Protein AF-A0A7S2QN94-F1 (afdb_monomer_lite)

Organism: NCBI:txid1333877

Foldseek 3Di:
DDPPPPPPCPLLNLLVVLLVLLLCQLQPVVSHQPPFDQDPQSKGKLVSCCVRPVVVVVHDSVSNVVSCVVPCADPVRHGQWDWADPPDNPIIMIGGDDDDD

Secondary structure (DSSP, 8-state):
----------HHHHHHHHHHHHHHHHH-GGGSPTT----TTSEEEHHHHIIIIIGGGT--HHHHHHHHHHTSB-TTS-B-EEEEE-STTS-EEEEE-S---

Radius of gyration: 14.9 Å; chains: 1; bounding box: 41×32×47 Å

Sequence (101 aa):
AAAMSIRSRSPNAKSDWISRTVASFARYSAKRPAGLVVDSTGAFQVSSLVALWGEKHGVTQEEVVSAVQKNLFAKSGSQRFELEDAGGGRDWFVRVVGKKA

Structure (mmCIF, N/CA/C/O backbone):
data_AF-A0A7S2QN94-F1
#
_entry.id   AF-A0A7S2QN94-F1
#
loop_
_atom_site.group_PDB
_atom_site.id
_atom_site.type_symbol
_atom_site.label_atom_id
_atom_site.label_alt_id
_atom_site.label_comp_id
_atom_site.label_asym_id
_atom_site.label_entity_id
_atom_site.label_seq_id
_atom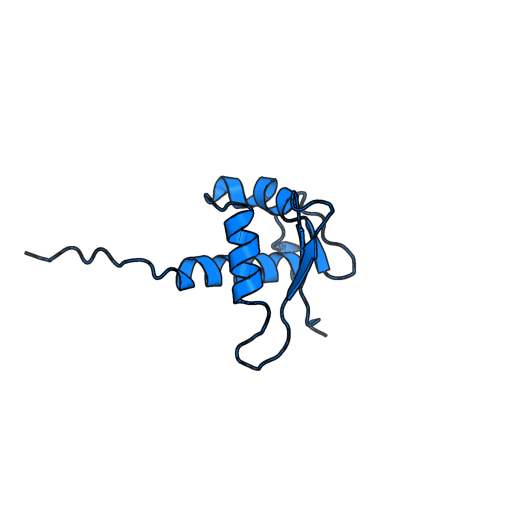_site.pdbx_PDB_ins_code
_atom_site.Cartn_x
_atom_site.Cartn_y
_atom_site.Cartn_z
_atom_site.occupancy
_atom_site.B_iso_or_equiv
_atom_site.auth_seq_id
_atom_site.auth_comp_id
_atom_site.auth_asym_id
_atom_site.auth_atom_id
_atom_site.pdbx_PDB_model_num
ATOM 1 N N . ALA A 1 1 ? 29.455 -3.254 31.484 1.00 36.25 1 ALA A N 1
ATOM 2 C CA . ALA A 1 1 ? 28.123 -2.633 31.345 1.00 36.25 1 ALA A CA 1
ATOM 3 C C . ALA A 1 1 ? 27.813 -2.499 29.859 1.00 36.25 1 ALA A C 1
ATOM 5 O O . ALA A 1 1 ? 28.526 -1.787 29.165 1.00 36.25 1 ALA A O 1
ATOM 6 N N . ALA A 1 2 ? 26.850 -3.266 29.345 1.00 38.00 2 ALA A N 1
ATOM 7 C CA . ALA A 1 2 ? 26.476 -3.217 27.935 1.00 38.00 2 ALA A CA 1
ATOM 8 C C . ALA A 1 2 ? 25.623 -1.966 27.686 1.00 38.00 2 ALA A C 1
ATOM 10 O O . ALA A 1 2 ? 24.541 -1.832 28.253 1.00 38.00 2 ALA A O 1
ATOM 11 N N . ALA A 1 3 ? 26.123 -1.042 26.867 1.00 39.59 3 ALA A N 1
ATOM 12 C CA . ALA A 1 3 ? 25.346 0.103 26.422 1.00 39.59 3 ALA A CA 1
ATOM 13 C C . ALA A 1 3 ? 24.214 -0.394 25.510 1.00 39.59 3 ALA A C 1
ATOM 15 O O . ALA A 1 3 ? 24.457 -0.946 24.435 1.00 39.59 3 ALA A O 1
ATOM 16 N N . MET A 1 4 ? 22.974 -0.213 25.965 1.00 41.28 4 MET A N 1
ATOM 17 C CA . MET A 1 4 ? 21.757 -0.368 25.173 1.00 41.28 4 MET A CA 1
ATOM 18 C C . MET A 1 4 ? 21.873 0.494 23.913 1.00 41.28 4 MET A C 1
ATOM 20 O O . MET A 1 4 ? 21.714 1.712 23.951 1.00 41.28 4 MET A O 1
ATOM 24 N N . SER A 1 5 ? 22.159 -0.147 22.780 1.00 41.28 5 SER A N 1
ATOM 25 C CA . SER A 1 5 ? 22.026 0.477 21.470 1.00 41.28 5 SER A CA 1
ATOM 26 C C . SER A 1 5 ? 20.537 0.690 21.226 1.00 41.28 5 SER A C 1
ATOM 28 O O . SER A 1 5 ? 19.819 -0.220 20.805 1.00 41.28 5 SER A O 1
ATOM 30 N N . ILE A 1 6 ? 20.058 1.898 21.525 1.00 46.53 6 ILE A N 1
ATOM 31 C CA . ILE A 1 6 ? 18.788 2.399 21.008 1.00 46.53 6 ILE A CA 1
ATOM 32 C C . ILE A 1 6 ? 18.998 2.495 19.500 1.00 46.53 6 ILE A C 1
ATOM 34 O O . ILE A 1 6 ? 19.483 3.495 18.973 1.00 46.53 6 ILE A O 1
ATOM 38 N N . ARG A 1 7 ? 18.739 1.388 18.803 1.00 45.59 7 ARG A N 1
ATOM 39 C CA . ARG A 1 7 ? 18.844 1.309 17.353 1.00 45.59 7 ARG A CA 1
ATOM 40 C C . ARG A 1 7 ? 17.753 2.226 16.813 1.00 45.59 7 ARG A C 1
ATOM 42 O O . ARG A 1 7 ? 16.595 1.823 16.725 1.00 45.59 7 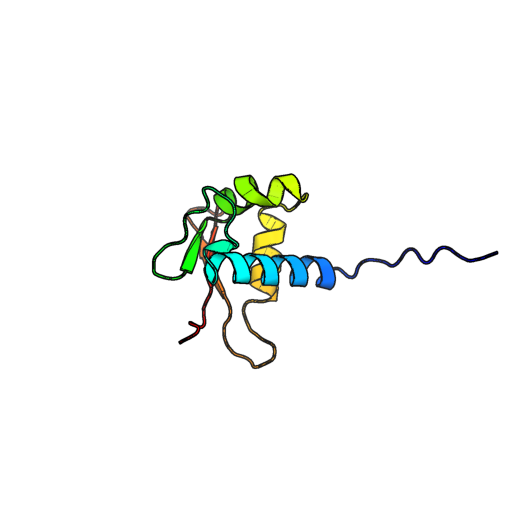ARG A O 1
ATOM 49 N N . SER A 1 8 ? 18.123 3.475 16.531 1.00 49.41 8 SER A N 1
ATOM 50 C CA . SER A 1 8 ? 17.295 4.442 15.817 1.00 49.41 8 SER A CA 1
ATOM 51 C C . SER A 1 8 ? 16.809 3.746 14.552 1.00 49.41 8 SER A C 1
ATOM 53 O O . SER A 1 8 ? 17.596 3.438 13.653 1.00 49.41 8 SER A O 1
ATOM 55 N N . ARG A 1 9 ? 15.535 3.338 14.544 1.00 48.03 9 ARG A N 1
ATOM 56 C CA . ARG A 1 9 ? 14.934 2.648 13.406 1.00 48.03 9 ARG A CA 1
ATOM 57 C C . ARG A 1 9 ? 14.895 3.681 12.298 1.00 48.03 9 ARG A C 1
ATOM 59 O O . ARG A 1 9 ? 14.084 4.598 12.346 1.00 48.03 9 ARG A O 1
ATOM 66 N N . SER A 1 10 ? 15.822 3.566 11.354 1.00 50.62 10 SER A N 1
ATOM 67 C CA . SER A 1 10 ? 15.965 4.504 10.249 1.00 50.62 10 SER A CA 1
ATOM 68 C C . SER A 1 10 ? 14.584 4.759 9.628 1.00 50.62 10 SER A C 1
ATOM 70 O O . SER A 1 10 ? 13.866 3.783 9.388 1.00 50.62 10 SER A O 1
ATOM 72 N N . PRO A 1 11 ? 14.200 6.012 9.327 1.00 55.94 11 PRO A N 1
ATOM 73 C CA . PRO A 1 11 ? 12.911 6.340 8.703 1.00 55.94 11 PRO A CA 1
ATOM 74 C C . PRO A 1 11 ? 12.594 5.493 7.454 1.00 55.94 11 PRO A C 1
ATOM 76 O O . PRO A 1 11 ? 11.436 5.239 7.127 1.00 55.94 11 PRO A O 1
ATOM 79 N N . ASN A 1 12 ? 13.636 4.980 6.792 1.00 68.62 12 ASN A N 1
ATOM 80 C CA . ASN A 1 12 ? 13.534 4.080 5.648 1.00 68.62 12 ASN A CA 1
ATOM 81 C C . ASN A 1 12 ? 13.004 2.678 5.987 1.00 68.62 12 ASN A C 1
ATOM 83 O O . ASN A 1 12 ? 12.338 2.085 5.148 1.00 68.62 12 ASN A O 1
ATOM 87 N N . ALA A 1 13 ? 13.247 2.139 7.186 1.00 84.38 13 ALA A N 1
ATOM 88 C CA . ALA A 1 13 ? 12.854 0.769 7.527 1.00 84.38 13 ALA A CA 1
ATOM 89 C C . ALA A 1 13 ? 11.330 0.610 7.661 1.00 84.38 13 ALA A C 1
ATOM 91 O O . ALA A 1 13 ? 10.770 -0.363 7.158 1.00 84.38 13 ALA A O 1
ATOM 92 N N . LYS A 1 14 ? 10.650 1.581 8.295 1.00 91.38 14 LYS A N 1
ATOM 93 C CA . LYS A 1 14 ? 9.179 1.587 8.394 1.00 91.38 14 LYS A CA 1
ATOM 94 C C . LYS A 1 14 ? 8.549 1.788 7.013 1.00 91.38 14 LYS A C 1
ATOM 96 O O . LYS A 1 14 ? 7.671 1.023 6.635 1.00 91.38 14 LYS A O 1
ATOM 101 N N . SER A 1 15 ? 9.063 2.746 6.237 1.00 93.19 15 SER A N 1
ATOM 102 C CA . SER A 1 15 ? 8.619 3.013 4.860 1.00 93.19 15 SER A CA 1
ATOM 103 C C . SER A 1 15 ? 8.751 1.786 3.944 1.00 93.19 15 SER A C 1
ATOM 105 O O . SER A 1 15 ? 7.802 1.407 3.258 1.00 93.19 15 SER A O 1
ATOM 107 N N . ASP A 1 16 ? 9.900 1.107 3.970 1.00 92.44 16 ASP A N 1
ATOM 108 C CA . ASP A 1 16 ? 10.141 -0.102 3.176 1.00 92.44 16 ASP A CA 1
ATOM 109 C C . ASP A 1 16 ? 9.233 -1.270 3.601 1.00 92.44 16 ASP A C 1
ATOM 111 O O . ASP A 1 16 ? 8.708 -2.004 2.761 1.00 92.44 16 ASP A O 1
ATOM 115 N N . TRP A 1 17 ? 8.995 -1.426 4.905 1.00 95.44 17 TRP A N 1
ATOM 116 C CA . TRP A 1 17 ? 8.060 -2.426 5.416 1.00 95.44 17 TRP A CA 1
ATOM 117 C C . TRP A 1 17 ? 6.615 -2.155 4.979 1.00 95.44 17 TRP A C 1
ATOM 119 O O . TRP A 1 17 ? 5.949 -3.081 4.502 1.00 95.44 17 TRP A O 1
ATOM 129 N N . ILE A 1 18 ? 6.150 -0.905 5.073 1.00 96.56 18 ILE A N 1
ATOM 130 C CA . ILE A 1 18 ? 4.814 -0.509 4.612 1.00 96.56 18 ILE A CA 1
ATOM 131 C C . ILE A 1 18 ? 4.686 -0.782 3.110 1.00 9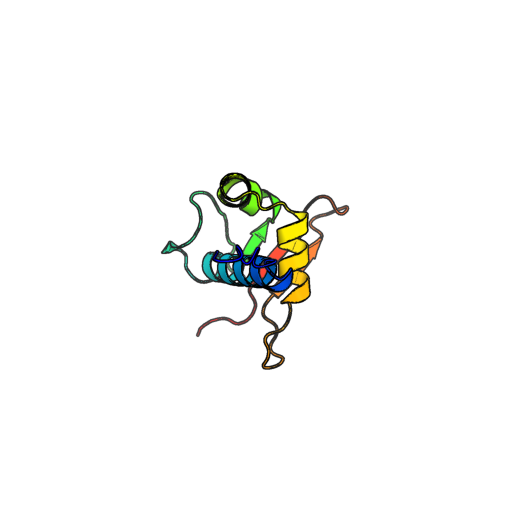6.56 18 ILE A C 1
ATOM 133 O O . ILE A 1 18 ? 3.782 -1.508 2.702 1.00 96.56 18 ILE A O 1
ATOM 137 N N . SER A 1 19 ? 5.619 -0.299 2.283 1.00 94.81 19 SER A N 1
ATOM 138 C CA . SER A 1 19 ? 5.520 -0.444 0.823 1.00 94.81 19 SER A CA 1
ATOM 139 C C . SER A 1 19 ? 5.536 -1.910 0.367 1.00 94.81 19 SER A C 1
ATOM 141 O O . SER A 1 19 ? 4.762 -2.305 -0.510 1.00 94.81 19 SER A O 1
ATOM 143 N N . ARG A 1 20 ? 6.352 -2.776 0.984 1.00 94.56 20 ARG A N 1
ATOM 144 C CA . ARG A 1 20 ? 6.339 -4.225 0.701 1.00 94.56 20 ARG A CA 1
ATOM 145 C C . ARG A 1 20 ? 5.032 -4.898 1.108 1.00 94.56 20 ARG A C 1
ATOM 147 O O . ARG A 1 20 ? 4.584 -5.820 0.418 1.00 94.56 20 ARG A O 1
ATOM 154 N N . THR A 1 21 ? 4.440 -4.459 2.212 1.00 95.81 21 THR A N 1
ATOM 155 C CA . THR A 1 21 ? 3.180 -5.005 2.725 1.00 95.81 21 THR A CA 1
ATOM 156 C C . THR A 1 21 ? 2.017 -4.615 1.813 1.00 95.81 21 THR A C 1
ATOM 158 O O . THR A 1 21 ? 1.334 -5.499 1.297 1.00 95.81 21 THR A O 1
ATOM 161 N N . VAL A 1 22 ? 1.904 -3.326 1.476 1.00 94.94 22 VAL A N 1
ATOM 162 C CA . VAL A 1 22 ? 0.978 -2.767 0.470 1.00 94.94 22 VAL A CA 1
ATOM 163 C C . VAL A 1 22 ? 1.071 -3.543 -0.850 1.00 94.94 22 VAL A C 1
ATOM 165 O O . VAL A 1 22 ? 0.069 -4.051 -1.353 1.00 94.94 22 VAL A O 1
ATOM 168 N N . ALA A 1 23 ? 2.286 -3.728 -1.381 1.00 93.50 23 ALA A N 1
ATOM 169 C CA . ALA A 1 23 ? 2.494 -4.488 -2.615 1.00 93.50 23 ALA A CA 1
ATOM 170 C C . ALA A 1 23 ? 2.036 -5.952 -2.507 1.00 93.50 23 ALA A C 1
ATOM 172 O O . ALA A 1 23 ? 1.537 -6.525 -3.477 1.00 93.50 23 ALA A O 1
ATOM 173 N N . SER A 1 24 ? 2.217 -6.574 -1.341 1.00 93.12 24 SER A N 1
ATOM 174 C CA . SER A 1 24 ? 1.816 -7.963 -1.112 1.00 93.12 24 SER A CA 1
ATOM 175 C C . SER A 1 24 ? 0.299 -8.122 -1.078 1.00 93.12 24 SER A C 1
ATOM 177 O O . SER A 1 24 ? -0.201 -9.103 -1.625 1.00 93.12 24 SER A O 1
ATOM 179 N N . PHE A 1 25 ? -0.426 -7.167 -0.492 1.00 94.06 25 PHE A N 1
ATOM 180 C CA . PHE A 1 25 ? -1.890 -7.186 -0.442 1.00 94.06 25 PHE A CA 1
ATOM 181 C C . PHE A 1 25 ? -2.517 -7.046 -1.829 1.00 94.06 25 PHE A C 1
ATOM 183 O O . PHE A 1 25 ? -3.428 -7.800 -2.173 1.00 94.06 25 PHE A O 1
ATOM 190 N N . ALA A 1 26 ? -1.987 -6.164 -2.677 1.00 91.56 26 ALA A N 1
ATOM 191 C CA . ALA A 1 26 ? -2.488 -6.056 -4.045 1.00 91.56 26 ALA A CA 1
ATOM 192 C C . ALA A 1 26 ? -2.245 -7.348 -4.845 1.00 91.56 26 ALA A C 1
ATOM 194 O O . ALA A 1 26 ? -3.165 -7.879 -5.470 1.00 91.56 26 ALA A O 1
ATOM 195 N N . ARG A 1 27 ? -1.015 -7.884 -4.780 1.00 89.62 27 ARG A N 1
ATOM 196 C CA . ARG A 1 27 ? -0.552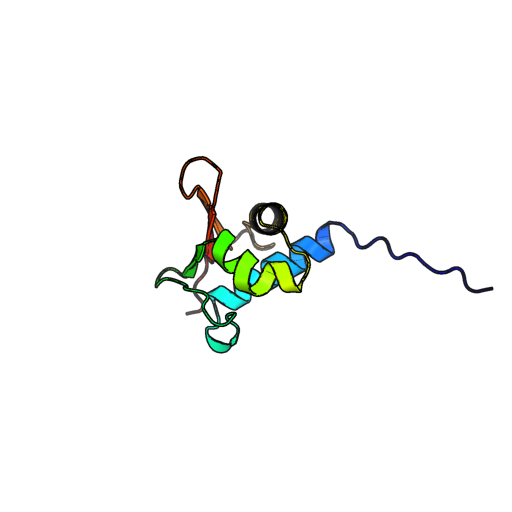 -9.003 -5.623 1.00 89.62 27 ARG A CA 1
ATOM 197 C C . ARG A 1 27 ? -1.062 -10.376 -5.198 1.00 89.62 27 ARG A C 1
ATOM 199 O O . ARG A 1 27 ? -1.188 -11.250 -6.048 1.00 89.62 27 ARG A O 1
ATOM 206 N N . TYR A 1 28 ? -1.309 -10.592 -3.909 1.00 90.12 28 TYR A N 1
ATOM 207 C CA . TYR A 1 28 ? -1.637 -11.914 -3.375 1.00 90.12 28 TYR A CA 1
ATOM 208 C C . TYR A 1 28 ? -2.929 -11.857 -2.565 1.00 90.12 28 TYR A C 1
ATOM 210 O O . TYR A 1 28 ? -2.933 -11.393 -1.425 1.00 90.12 28 TYR A O 1
ATOM 218 N N . SER A 1 29 ? -4.017 -12.381 -3.133 1.00 88.50 29 SER A N 1
ATOM 219 C CA . SER A 1 29 ? -5.340 -12.404 -2.492 1.00 88.50 29 SER A CA 1
ATOM 220 C C . SER A 1 29 ? -5.321 -13.051 -1.107 1.00 88.50 29 SER A C 1
ATOM 222 O O . SER A 1 29 ? -5.889 -12.494 -0.174 1.00 88.50 29 SER A O 1
ATOM 224 N N . ALA A 1 30 ? -4.579 -14.148 -0.939 1.00 91.50 30 ALA A N 1
ATOM 225 C CA . ALA A 1 30 ? -4.432 -14.852 0.337 1.00 91.50 30 ALA A CA 1
ATOM 226 C C . ALA A 1 30 ? -3.758 -14.025 1.451 1.00 91.50 30 ALA A C 1
ATOM 228 O O . ALA A 1 30 ? -3.813 -14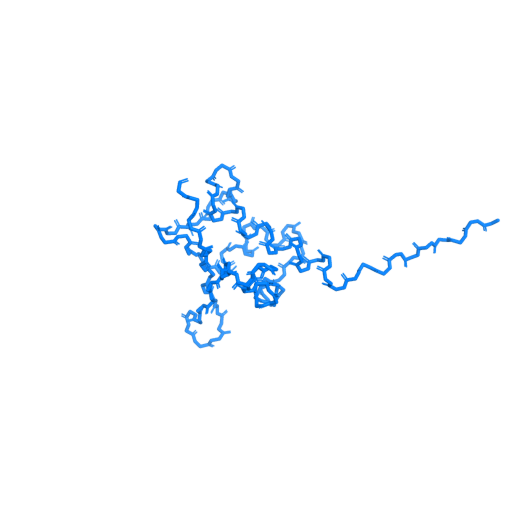.410 2.614 1.00 91.50 30 ALA A O 1
ATOM 229 N N . LYS A 1 31 ? -3.094 -12.911 1.114 1.00 91.31 31 LYS A N 1
ATOM 230 C CA . LYS A 1 31 ? -2.453 -12.016 2.088 1.00 91.31 31 LYS A CA 1
ATOM 231 C C . LYS A 1 31 ? -3.299 -10.792 2.416 1.00 91.31 31 LYS A C 1
ATOM 233 O O . LYS A 1 31 ? -2.900 -10.027 3.287 1.00 91.31 31 LYS A O 1
ATOM 238 N N . ARG A 1 32 ? -4.409 -10.564 1.709 1.00 93.69 32 ARG A N 1
ATOM 239 C CA . ARG A 1 32 ? -5.232 -9.366 1.892 1.00 93.69 32 ARG A CA 1
ATOM 240 C C . ARG A 1 32 ? -5.856 -9.367 3.288 1.00 93.69 32 ARG A C 1
ATOM 242 O O . ARG A 1 32 ? -6.371 -10.402 3.712 1.00 93.69 32 ARG A O 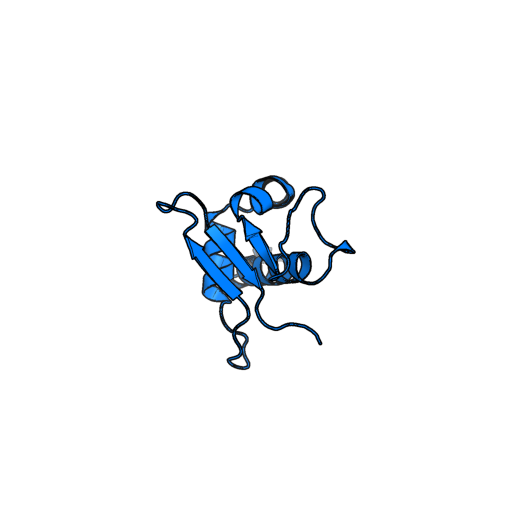1
ATOM 249 N N . PRO A 1 33 ? -5.858 -8.221 3.985 1.00 94.50 33 PRO A N 1
ATOM 250 C CA . PRO A 1 33 ? -6.722 -8.035 5.138 1.00 94.50 33 PRO A CA 1
ATOM 251 C C . PRO A 1 33 ? -8.168 -8.364 4.753 1.00 94.50 33 PRO A C 1
ATOM 253 O O . PRO A 1 33 ? -8.622 -7.991 3.668 1.00 94.50 33 PRO A O 1
ATOM 256 N N . ALA A 1 34 ? -8.883 -9.072 5.626 1.00 93.88 34 ALA A N 1
ATOM 257 C CA . ALA A 1 34 ? -10.287 -9.391 5.395 1.00 93.88 34 ALA A CA 1
ATOM 258 C C . ALA A 1 34 ? -11.085 -8.095 5.181 1.00 93.88 34 ALA A C 1
ATOM 260 O O . ALA A 1 34 ? -10.968 -7.167 5.975 1.00 93.88 34 ALA A O 1
ATOM 261 N N . GLY A 1 35 ? -11.862 -8.033 4.097 1.00 93.00 35 GLY A N 1
ATOM 262 C CA . GLY A 1 35 ? -12.635 -6.846 3.718 1.00 93.00 35 GLY A CA 1
ATOM 263 C C . GLY A 1 35 ? -11.906 -5.852 2.807 1.00 93.00 35 GLY A C 1
ATOM 264 O O . GLY A 1 35 ? -12.553 -4.941 2.299 1.00 93.00 35 GLY A O 1
ATOM 265 N N . LEU A 1 36 ? -10.602 -6.018 2.539 1.00 94.94 36 LEU A N 1
ATOM 266 C CA . LEU A 1 36 ? -9.897 -5.118 1.624 1.00 94.94 36 LEU A CA 1
ATOM 267 C C . LEU A 1 36 ? -10.314 -5.416 0.182 1.00 94.94 36 LEU A C 1
ATOM 269 O O . LEU A 1 36 ? -9.962 -6.457 -0.383 1.00 94.94 36 LEU A O 1
ATOM 273 N N . VAL A 1 37 ? -11.031 -4.473 -0.420 1.00 93.81 37 VAL A N 1
ATOM 274 C CA . VAL A 1 37 ? -11.422 -4.536 -1.827 1.00 93.81 37 VAL A CA 1
ATOM 275 C C . VAL A 1 37 ? -10.260 -4.044 -2.681 1.00 93.81 37 VAL A C 1
ATOM 277 O O . VAL A 1 37 ? -9.831 -2.900 -2.565 1.00 93.81 37 VAL A O 1
ATOM 280 N N . VAL A 1 38 ? -9.751 -4.932 -3.532 1.00 93.25 38 VAL A N 1
ATOM 281 C CA . VAL A 1 38 ? -8.744 -4.621 -4.549 1.00 93.25 38 VAL A CA 1
ATOM 282 C C . VAL A 1 38 ? -9.381 -4.876 -5.905 1.00 93.25 38 VAL A C 1
ATOM 284 O O . VAL A 1 38 ? -9.888 -5.977 -6.138 1.00 93.25 38 VAL A O 1
ATOM 287 N N . ASP A 1 39 ? -9.369 -3.877 -6.780 1.00 91.25 39 ASP A N 1
ATOM 288 C CA . ASP A 1 39 ? -9.985 -3.979 -8.099 1.00 91.25 39 ASP A CA 1
ATOM 289 C C . ASP A 1 39 ? -9.158 -4.838 -9.079 1.00 91.25 39 ASP A C 1
ATOM 291 O O . ASP A 1 39 ? -8.071 -5.340 -8.771 1.00 91.25 39 ASP A O 1
ATOM 295 N N . SER A 1 40 ? -9.676 -5.004 -10.299 1.00 86.44 40 SER A N 1
ATOM 296 C CA . SER A 1 40 ? -9.012 -5.771 -11.365 1.00 86.44 40 SER A CA 1
ATOM 297 C C . SER A 1 40 ? -7.660 -5.189 -11.811 1.00 86.44 40 SER A C 1
ATOM 299 O O . SER A 1 40 ? -6.840 -5.911 -12.383 1.00 86.44 40 SER A O 1
ATOM 301 N N . THR A 1 41 ? -7.404 -3.911 -11.526 1.00 86.19 41 THR A N 1
ATOM 302 C CA . THR A 1 41 ? -6.148 -3.211 -11.823 1.00 86.19 41 THR A CA 1
ATOM 303 C C . THR A 1 41 ? -5.128 -3.324 -10.689 1.00 86.19 41 THR A C 1
ATOM 305 O O . THR A 1 41 ? -3.976 -2.927 -10.858 1.00 86.19 41 THR A O 1
ATOM 308 N N . GLY A 1 42 ? -5.516 -3.895 -9.544 1.00 87.81 42 GLY A N 1
ATOM 309 C CA . GLY A 1 42 ? -4.682 -3.952 -8.346 1.00 87.81 42 GLY A CA 1
ATOM 310 C C . GLY A 1 42 ? -4.738 -2.674 -7.507 1.00 87.81 42 GLY A C 1
ATOM 311 O O . GLY A 1 42 ? -3.826 -2.456 -6.704 1.00 87.81 42 GLY A O 1
ATOM 312 N N . ALA A 1 43 ? -5.758 -1.834 -7.707 1.00 93.38 43 ALA A N 1
ATOM 313 C CA . ALA A 1 43 ? -5.971 -0.602 -6.961 1.00 93.38 43 ALA A CA 1
ATOM 314 C C . ALA A 1 43 ? -6.902 -0.798 -5.758 1.00 93.38 43 ALA A C 1
ATOM 316 O O . ALA A 1 43 ? -7.791 -1.651 -5.776 1.00 93.38 43 ALA A O 1
ATOM 317 N N . PHE A 1 44 ? -6.688 -0.007 -4.708 1.00 95.25 44 PHE A N 1
ATOM 318 C CA . PHE A 1 44 ? -7.523 0.033 -3.504 1.00 95.25 44 PHE A CA 1
ATOM 319 C C . PHE A 1 44 ? -7.395 1.387 -2.787 1.00 95.25 44 PHE A C 1
ATOM 321 O O . PHE A 1 44 ? -6.419 2.113 -2.990 1.00 95.25 44 PHE A O 1
ATOM 328 N N . GLN A 1 45 ? -8.368 1.712 -1.932 1.00 96.19 45 GLN A N 1
ATOM 329 C CA . GLN A 1 45 ? -8.358 2.935 -1.117 1.00 96.19 45 GLN A CA 1
ATOM 330 C C . GLN A 1 45 ? -7.418 2.823 0.085 1.00 96.19 45 GLN A C 1
ATOM 332 O O . GLN A 1 45 ? -7.413 1.810 0.796 1.00 96.19 45 GLN A O 1
ATOM 337 N N . VAL A 1 46 ? -6.659 3.887 0.350 1.00 96.56 46 VAL A N 1
ATOM 338 C CA . VAL A 1 46 ? -5.745 3.953 1.496 1.00 96.56 46 VAL A CA 1
ATOM 339 C C . VAL A 1 46 ? -6.519 3.966 2.808 1.00 96.56 46 VAL A C 1
ATOM 341 O O . VAL A 1 46 ? -6.153 3.209 3.707 1.00 96.56 46 VAL A O 1
ATOM 344 N N . SER A 1 47 ? -7.599 4.740 2.913 1.00 95.50 47 SER A N 1
ATOM 345 C CA . SER A 1 47 ? -8.459 4.763 4.105 1.00 95.50 47 SER A CA 1
ATOM 346 C C . SER A 1 47 ? -8.943 3.361 4.509 1.00 95.50 47 SER A C 1
ATOM 348 O O . SER A 1 47 ? -8.786 2.947 5.659 1.00 95.50 47 SER A O 1
ATOM 350 N N . SER A 1 48 ? -9.430 2.577 3.541 1.00 95.94 48 SER A N 1
ATOM 351 C CA . SER A 1 48 ? -9.860 1.187 3.740 1.00 95.94 48 SER A CA 1
ATOM 352 C C . SER A 1 48 ? -8.714 0.291 4.215 1.00 95.94 48 SER A C 1
ATOM 354 O O . SER A 1 48 ? -8.884 -0.518 5.127 1.00 95.94 48 SER A O 1
ATOM 356 N N . LEU A 1 49 ? -7.518 0.437 3.635 1.00 96.81 49 LEU A N 1
ATOM 357 C CA . LEU A 1 49 ? -6.341 -0.306 4.088 1.00 96.81 49 LEU A CA 1
ATOM 358 C C . LEU A 1 49 ? -5.967 0.050 5.535 1.00 96.81 49 LEU A C 1
ATOM 360 O O . LEU A 1 49 ? -5.634 -0.838 6.325 1.00 96.81 49 LEU A O 1
ATOM 364 N N . VAL A 1 50 ? -5.996 1.336 5.882 1.00 96.62 50 VAL A N 1
ATOM 365 C CA . VAL A 1 50 ? -5.662 1.810 7.228 1.00 96.62 50 VAL A CA 1
ATOM 366 C C . VAL A 1 50 ? -6.655 1.258 8.246 1.00 96.62 50 VAL A C 1
ATOM 368 O O . VAL A 1 50 ? -6.216 0.662 9.226 1.00 96.62 50 VAL A O 1
ATOM 371 N N . ALA A 1 51 ? -7.958 1.330 7.975 1.00 96.56 51 ALA A N 1
ATOM 372 C CA . ALA A 1 51 ? -8.988 0.793 8.866 1.00 96.56 51 ALA A CA 1
ATOM 373 C C . ALA A 1 51 ? -8.843 -0.726 9.104 1.00 96.56 51 ALA A C 1
ATOM 375 O O . ALA A 1 51 ? -9.030 -1.224 10.211 1.00 96.56 51 ALA A O 1
ATOM 376 N N . LEU A 1 52 ? -8.477 -1.497 8.073 1.00 96.56 52 LEU A N 1
ATOM 377 C CA . LEU A 1 52 ? -8.425 -2.964 8.166 1.00 96.56 52 LEU A CA 1
ATOM 378 C C . LEU A 1 52 ? -7.097 -3.512 8.704 1.00 96.56 52 LEU A C 1
ATOM 380 O O . LEU A 1 52 ? -7.057 -4.593 9.307 1.00 96.56 52 LEU A O 1
ATOM 384 N N . TRP A 1 53 ? -6.000 -2.797 8.460 1.00 96.50 53 TRP A N 1
ATOM 385 C CA . TRP A 1 53 ? -4.641 -3.237 8.777 1.00 96.50 53 TRP A CA 1
ATOM 386 C C . TRP A 1 53 ? -3.825 -2.168 9.501 1.00 96.50 53 TRP A C 1
ATOM 388 O O . TRP A 1 53 ? -3.161 -2.486 10.487 1.00 96.50 53 TRP A O 1
ATOM 398 N N . GLY A 1 54 ? -3.869 -0.918 9.040 1.00 94.62 54 GLY A N 1
ATOM 399 C CA . GLY A 1 54 ? -3.030 0.156 9.572 1.00 94.62 54 GLY A CA 1
ATOM 400 C C . GLY A 1 54 ? -3.248 0.429 11.061 1.00 94.62 54 GLY A C 1
ATOM 401 O O . GLY A 1 54 ? -2.271 0.490 11.808 1.00 94.62 54 GLY A O 1
ATOM 402 N N . GLU A 1 55 ? -4.499 0.481 11.522 1.00 93.69 55 GLU A N 1
ATOM 403 C CA . GLU A 1 55 ? -4.848 0.739 12.928 1.00 93.69 55 GLU A CA 1
ATOM 404 C C . GLU A 1 55 ? -4.220 -0.282 13.884 1.00 93.69 55 GLU A C 1
ATOM 406 O O . GLU A 1 55 ? -3.596 0.085 14.880 1.00 93.69 55 GLU A O 1
ATOM 411 N N . LYS A 1 56 ? -4.275 -1.573 13.530 1.00 93.94 56 LYS A N 1
ATOM 412 C CA . LYS A 1 56 ? -3.683 -2.669 14.322 1.00 93.94 56 LYS A CA 1
ATOM 413 C C . LYS A 1 56 ? -2.160 -2.575 14.433 1.00 93.94 56 LYS A C 1
ATOM 415 O O . LYS A 1 56 ? -1.566 -3.206 15.306 1.00 93.94 56 LYS A O 1
ATOM 420 N N . HIS A 1 57 ? -1.526 -1.821 13.541 1.00 94.12 57 HIS A N 1
ATOM 421 C CA . HIS A 1 57 ? -0.079 -1.679 13.459 1.00 94.12 57 HIS A CA 1
ATOM 422 C C . HIS A 1 57 ? 0.422 -0.255 13.734 1.00 94.12 57 HIS A C 1
ATOM 424 O O . HIS A 1 57 ? 1.624 -0.009 13.596 1.00 94.12 57 HIS A O 1
ATOM 430 N N . GLY A 1 58 ? -0.457 0.675 14.123 1.00 95.56 58 GLY A N 1
ATOM 431 C CA . GLY A 1 58 ? -0.095 2.081 14.319 1.00 95.56 58 GLY A CA 1
ATOM 432 C C . GLY A 1 58 ? 0.472 2.724 13.048 1.00 95.56 58 GLY A C 1
ATOM 433 O O . GLY A 1 58 ? 1.487 3.424 13.105 1.00 95.56 58 GLY A O 1
ATOM 434 N N . VAL A 1 59 ? -0.125 2.409 11.897 1.00 96.38 59 VAL A N 1
ATOM 435 C CA . VAL A 1 59 ? 0.205 2.991 10.591 1.00 96.38 59 VAL A CA 1
ATOM 436 C C . VAL A 1 59 ? -0.923 3.923 10.174 1.00 96.38 59 VAL A C 1
ATOM 438 O O . VAL A 1 59 ? -2.069 3.488 10.066 1.00 96.38 59 VAL A O 1
ATOM 441 N N . THR A 1 60 ? -0.592 5.187 9.916 1.00 95.88 60 THR A N 1
ATOM 442 C CA . THR A 1 60 ? -1.568 6.192 9.471 1.00 95.88 60 THR A CA 1
ATOM 443 C C . THR A 1 60 ? -1.664 6.269 7.948 1.00 95.88 60 THR A C 1
ATOM 445 O O . THR A 1 60 ? -0.813 5.749 7.219 1.00 95.88 60 THR A O 1
ATOM 448 N N . GLN A 1 61 ? -2.692 6.958 7.451 1.00 94.75 61 GLN A N 1
ATOM 449 C CA . GLN A 1 61 ? -2.863 7.230 6.025 1.00 94.75 61 GLN A CA 1
ATOM 450 C C . GLN A 1 61 ? -1.667 7.990 5.441 1.00 94.75 61 GLN A C 1
ATOM 452 O O . GLN A 1 61 ? -1.154 7.612 4.387 1.00 94.75 61 GLN A O 1
ATOM 457 N N . GLU A 1 62 ? -1.168 9.006 6.142 1.00 94.06 62 GLU A N 1
ATOM 458 C CA . GLU A 1 62 ? -0.010 9.799 5.720 1.00 94.06 62 GLU A CA 1
ATOM 459 C C . GLU A 1 62 ? 1.247 8.934 5.616 1.00 94.06 62 GLU A C 1
ATOM 461 O O . GLU A 1 62 ? 2.052 9.107 4.700 1.00 94.06 62 GLU A O 1
ATOM 466 N N . GLU A 1 63 ? 1.417 7.967 6.520 1.00 95.56 63 GLU A N 1
ATOM 467 C CA . GLU A 1 63 ? 2.545 7.039 6.475 1.00 95.56 63 GLU A CA 1
ATOM 468 C C . GLU A 1 63 ? 2.448 6.065 5.302 1.00 95.56 63 GLU A C 1
ATOM 470 O O . GLU A 1 63 ? 3.471 5.787 4.671 1.00 95.56 63 GLU A O 1
ATOM 475 N N . VAL A 1 64 ? 1.246 5.580 4.969 1.00 95.88 64 VAL A N 1
ATOM 476 C CA . VAL A 1 64 ? 1.029 4.765 3.762 1.00 95.88 64 VAL A CA 1
ATOM 477 C C . VAL A 1 64 ? 1.344 5.576 2.513 1.00 95.88 64 VAL A C 1
ATOM 479 O O . VAL A 1 64 ? 2.160 5.138 1.700 1.00 95.88 64 VAL A O 1
ATOM 482 N N . VAL A 1 65 ? 0.764 6.769 2.382 1.00 95.31 65 VAL A N 1
ATOM 483 C CA . VAL A 1 65 ? 0.983 7.665 1.239 1.00 95.31 65 VAL A CA 1
ATOM 484 C C . VAL A 1 65 ? 2.466 8.011 1.102 1.00 95.31 65 VAL A C 1
ATOM 486 O O . VAL A 1 65 ? 3.043 7.821 0.033 1.00 95.31 65 VAL A O 1
ATOM 489 N N . SER A 1 66 ? 3.127 8.422 2.188 1.00 94.94 66 SER A N 1
ATOM 490 C CA . SER A 1 66 ? 4.557 8.755 2.184 1.00 94.94 66 SER A CA 1
ATOM 491 C C . SER A 1 66 ? 5.430 7.550 1.824 1.00 94.94 66 SER A C 1
ATOM 493 O O . SER A 1 66 ? 6.391 7.681 1.061 1.00 94.94 66 SER A O 1
ATOM 495 N N . ALA A 1 67 ? 5.111 6.361 2.345 1.00 95.31 67 ALA A N 1
ATOM 496 C CA . ALA A 1 67 ? 5.844 5.140 2.031 1.00 95.31 67 ALA A CA 1
ATOM 497 C C . ALA A 1 67 ? 5.682 4.732 0.563 1.00 95.31 67 ALA A C 1
ATOM 499 O O . ALA A 1 67 ? 6.664 4.339 -0.071 1.00 95.31 67 ALA A O 1
ATOM 500 N N . VAL A 1 68 ? 4.472 4.850 0.013 1.00 94.94 68 VAL A N 1
ATOM 501 C CA . VAL A 1 68 ? 4.189 4.582 -1.402 1.00 94.94 68 VAL A CA 1
ATOM 502 C C . VAL A 1 68 ? 4.905 5.596 -2.294 1.00 94.94 68 VAL A C 1
ATOM 504 O O . VAL A 1 68 ? 5.624 5.180 -3.198 1.00 94.94 68 VAL A O 1
ATOM 507 N N . GLN A 1 69 ? 4.821 6.896 -1.993 1.00 94.44 69 GLN A N 1
ATOM 508 C CA . GLN A 1 69 ? 5.506 7.959 -2.742 1.00 94.44 69 GLN A CA 1
ATOM 509 C C . GLN A 1 69 ? 7.028 7.755 -2.789 1.00 94.44 69 GLN A C 1
ATOM 511 O O . GLN A 1 69 ? 7.642 7.822 -3.852 1.00 94.44 69 GLN A O 1
ATOM 516 N N . LYS A 1 70 ? 7.650 7.416 -1.653 1.00 93.88 70 LYS A N 1
ATOM 517 C CA . LYS A 1 70 ? 9.096 7.124 -1.579 1.00 93.88 70 LYS A CA 1
ATOM 518 C C . LYS A 1 70 ? 9.508 5.867 -2.348 1.00 93.88 70 LYS A C 1
ATOM 520 O O . LYS A 1 70 ? 10.691 5.680 -2.611 1.00 93.88 70 LYS A O 1
ATOM 525 N N . ASN A 1 71 ? 8.557 4.993 -2.671 1.00 93.69 71 ASN A N 1
ATOM 526 C CA . ASN A 1 71 ? 8.798 3.710 -3.322 1.00 93.69 71 ASN A CA 1
ATOM 527 C C . ASN A 1 71 ? 8.073 3.577 -4.669 1.00 93.69 71 ASN A C 1
ATOM 529 O O . ASN A 1 71 ? 7.932 2.447 -5.145 1.00 93.69 71 ASN A O 1
ATOM 533 N N . LEU A 1 72 ? 7.646 4.689 -5.293 1.00 93.56 72 LEU A N 1
ATOM 534 C CA . LEU A 1 72 ? 6.973 4.691 -6.603 1.00 93.56 72 LEU A CA 1
ATOM 535 C C . LEU A 1 72 ? 7.749 3.881 -7.639 1.00 93.56 72 LEU A C 1
ATOM 537 O O . LEU A 1 72 ? 7.143 3.187 -8.449 1.00 93.56 72 LEU A O 1
ATOM 541 N N . PHE A 1 73 ? 9.080 3.905 -7.561 1.00 90.62 73 PHE A N 1
ATOM 542 C CA . PHE A 1 73 ? 9.976 3.165 -8.437 1.00 90.62 73 PHE A CA 1
ATOM 543 C C . PHE A 1 73 ? 10.778 2.116 -7.660 1.00 90.62 73 PHE A C 1
ATOM 545 O O . PHE A 1 73 ? 11.177 2.302 -6.508 1.00 90.62 73 PHE A O 1
ATOM 552 N N . ALA A 1 74 ? 11.016 0.973 -8.296 1.00 85.81 74 ALA A N 1
ATOM 553 C CA . ALA A 1 74 ? 11.982 -0.011 -7.838 1.00 85.81 74 ALA A CA 1
ATOM 554 C C . ALA A 1 74 ? 13.407 0.520 -8.017 1.00 85.81 74 ALA A C 1
ATOM 556 O O . ALA A 1 74 ? 13.656 1.407 -8.826 1.00 85.81 74 ALA A O 1
ATOM 557 N N . LYS A 1 75 ? 14.376 -0.113 -7.346 1.00 83.50 75 LYS A N 1
ATOM 558 C CA . LYS A 1 75 ? 15.802 0.171 -7.579 1.00 83.50 75 LYS A CA 1
ATOM 559 C C . LYS A 1 75 ? 16.234 -0.066 -9.036 1.00 83.50 75 LYS A C 1
ATOM 561 O O . LYS A 1 75 ? 17.218 0.515 -9.462 1.00 83.50 75 LYS A O 1
ATOM 566 N N . SER A 1 76 ? 15.502 -0.897 -9.786 1.00 85.06 76 SER A N 1
ATOM 567 C CA . SER A 1 76 ? 15.713 -1.124 -11.223 1.00 85.06 76 SER A CA 1
ATOM 568 C C . SER A 1 76 ? 15.182 0.004 -12.117 1.00 85.06 76 SER A C 1
ATOM 570 O O . SER A 1 76 ? 15.324 -0.079 -13.330 1.00 85.06 76 SER A O 1
ATOM 572 N N . GLY A 1 77 ? 14.518 1.017 -11.550 1.00 84.88 77 GLY A N 1
ATOM 573 C CA . GLY A 1 77 ? 13.846 2.086 -12.294 1.00 84.88 77 GLY A CA 1
ATOM 574 C C . GLY A 1 77 ? 12.415 1.751 -12.732 1.00 84.88 77 GLY A C 1
ATOM 575 O O . GLY A 1 77 ? 11.698 2.630 -13.193 1.00 84.88 77 GLY A O 1
ATOM 576 N N . SER A 1 78 ? 11.953 0.508 -12.560 1.00 88.12 78 SER A N 1
ATOM 577 C CA . SER A 1 78 ? 10.588 0.111 -12.936 1.00 88.12 78 SER A CA 1
ATOM 578 C C . SER A 1 78 ? 9.548 0.677 -11.964 1.00 88.12 78 SER A C 1
ATOM 580 O O . SER A 1 78 ? 9.723 0.570 -10.747 1.00 88.12 78 SER A O 1
ATOM 582 N N . GLN A 1 79 ? 8.441 1.216 -12.475 1.00 91.00 79 GLN A N 1
ATOM 583 C CA . GLN A 1 79 ? 7.346 1.717 -11.641 1.00 91.00 79 GLN A CA 1
ATOM 584 C C . GLN A 1 79 ? 6.668 0.576 -10.863 1.00 91.00 79 GLN A C 1
ATOM 586 O O . GLN A 1 79 ? 6.330 -0.471 -11.416 1.00 91.00 79 GLN A O 1
ATOM 591 N N . ARG A 1 80 ? 6.501 0.773 -9.555 1.00 91.12 80 ARG A N 1
ATOM 592 C CA . ARG A 1 80 ? 5.900 -0.168 -8.597 1.00 91.12 80 ARG A CA 1
ATOM 593 C C . ARG A 1 80 ? 4.515 0.257 -8.153 1.00 91.12 80 ARG A C 1
ATOM 595 O O . ARG A 1 80 ? 3.706 -0.615 -7.844 1.00 91.12 80 ARG A O 1
ATOM 602 N N . PHE A 1 81 ? 4.270 1.560 -8.067 1.00 94.69 81 PHE A N 1
ATOM 603 C CA . PHE A 1 81 ? 3.005 2.099 -7.596 1.00 94.69 81 PHE A CA 1
ATOM 604 C C . PHE A 1 81 ? 2.551 3.275 -8.452 1.00 94.69 81 PHE A C 1
ATOM 606 O O . PHE A 1 81 ? 3.374 4.027 -8.967 1.00 94.69 81 PHE A O 1
ATOM 613 N N . GLU A 1 82 ? 1.240 3.430 -8.544 1.00 95.00 82 GLU A N 1
ATOM 614 C CA . GLU A 1 82 ? 0.564 4.677 -8.889 1.00 95.00 82 GLU A CA 1
ATOM 615 C C . GLU A 1 82 ? -0.219 5.130 -7.663 1.00 95.00 82 GLU A C 1
ATOM 617 O O . GLU A 1 82 ? -0.720 4.304 -6.892 1.00 95.00 82 GLU A O 1
ATOM 622 N N . LEU A 1 83 ? -0.290 6.443 -7.484 1.00 94.19 83 LEU A N 1
ATOM 623 C CA . LEU A 1 83 ? -1.025 7.078 -6.408 1.00 94.19 83 LEU A CA 1
ATOM 624 C C . LEU A 1 83 ? -1.932 8.142 -7.027 1.00 94.19 83 LEU A C 1
ATOM 626 O O . LEU A 1 83 ? -1.443 9.019 -7.737 1.00 94.19 83 LEU A O 1
ATOM 630 N N . GLU A 1 84 ? -3.227 8.056 -6.753 1.00 94.00 84 GLU A N 1
ATOM 631 C CA . GLU A 1 84 ? -4.246 8.963 -7.282 1.00 94.00 84 GLU A CA 1
ATOM 632 C C . GLU A 1 84 ? -5.036 9.580 -6.124 1.00 94.00 84 GLU A C 1
ATOM 634 O O . GLU A 1 84 ? -5.379 8.885 -5.168 1.00 94.00 84 GLU A O 1
ATOM 639 N N . ASP A 1 85 ? -5.289 10.887 -6.180 1.00 91.19 85 ASP A N 1
ATOM 640 C CA . ASP A 1 85 ? -6.133 11.579 -5.200 1.00 91.19 85 ASP A CA 1
ATOM 641 C C . ASP A 1 85 ? -7.591 11.155 -5.418 1.00 91.19 85 ASP A C 1
ATOM 643 O O . ASP A 1 85 ? -8.122 11.285 -6.520 1.00 91.19 85 ASP A O 1
ATOM 647 N N . ALA A 1 86 ? -8.244 10.637 -4.377 1.00 86.50 86 ALA A N 1
ATOM 648 C CA . ALA A 1 86 ? -9.622 10.150 -4.462 1.00 86.50 86 ALA A CA 1
ATOM 649 C C . ALA A 1 86 ? -10.675 11.281 -4.463 1.00 86.50 86 ALA A C 1
ATOM 651 O O . ALA A 1 86 ? -11.875 11.007 -4.459 1.00 86.50 86 ALA A O 1
ATOM 652 N N . GLY A 1 87 ? -10.242 12.542 -4.432 1.00 79.19 87 GLY A N 1
ATOM 653 C CA . GLY A 1 87 ? -11.067 13.740 -4.393 1.00 79.19 87 GLY A CA 1
ATOM 654 C C . GLY A 1 87 ? -10.785 14.593 -3.155 1.00 79.19 87 GLY A C 1
ATOM 655 O O . GLY A 1 87 ? -11.222 14.285 -2.044 1.00 79.19 87 GLY A O 1
ATOM 656 N N . GLY A 1 88 ? -10.116 15.730 -3.355 1.00 77.38 88 GLY A N 1
ATOM 657 C CA . GLY A 1 88 ? -9.985 16.791 -2.353 1.00 77.38 88 GLY A CA 1
ATOM 658 C C . GLY A 1 88 ? -8.974 16.512 -1.239 1.00 77.38 88 GLY A C 1
ATOM 659 O O . GLY A 1 88 ? -9.120 17.077 -0.152 1.00 77.38 88 GLY A O 1
ATOM 660 N N . GLY A 1 89 ? -7.983 15.644 -1.468 1.00 75.69 89 GLY A N 1
ATOM 661 C CA . GLY A 1 89 ? -6.875 15.402 -0.533 1.00 75.69 89 GLY A CA 1
ATOM 662 C C . GLY A 1 89 ? -7.242 14.625 0.732 1.00 75.69 89 GLY A C 1
ATOM 663 O O . GLY A 1 89 ? -6.422 14.521 1.645 1.00 75.69 89 GLY A O 1
ATOM 664 N N . ARG A 1 90 ? -8.467 14.091 0.815 1.00 83.19 90 ARG A N 1
ATOM 665 C CA . ARG A 1 90 ? -8.973 13.365 1.994 1.00 83.19 90 ARG A CA 1
ATOM 666 C C . ARG A 1 90 ? -8.665 11.877 1.966 1.00 83.19 90 ARG A C 1
ATOM 668 O O . ARG A 1 90 ? -8.552 11.269 3.024 1.00 83.19 90 ARG A O 1
ATOM 675 N N . ASP A 1 91 ? -8.526 11.299 0.781 1.00 91.00 91 ASP A N 1
ATOM 676 C CA . ASP A 1 91 ? -8.186 9.893 0.592 1.00 91.00 91 ASP A CA 1
ATOM 677 C C . ASP A 1 91 ? -7.425 9.710 -0.724 1.00 91.00 91 ASP A C 1
ATOM 679 O O . ASP A 1 91 ? -7.384 10.606 -1.572 1.00 91.00 91 ASP A O 1
ATOM 683 N N . TRP A 1 92 ? -6.799 8.552 -0.874 1.00 94.81 92 TRP A N 1
ATOM 684 C CA . TRP A 1 92 ? -5.949 8.219 -2.003 1.00 94.81 92 TRP A CA 1
ATOM 685 C C . TRP A 1 92 ? -6.232 6.798 -2.477 1.00 94.81 92 TRP A C 1
ATOM 687 O O . TRP A 1 92 ? -6.475 5.895 -1.675 1.00 94.81 92 TRP A O 1
ATOM 697 N N . PHE A 1 93 ? -6.122 6.576 -3.780 1.00 95.44 93 PHE A N 1
ATOM 698 C CA . PHE A 1 93 ? -6.038 5.245 -4.359 1.00 95.44 93 PHE A CA 1
ATOM 699 C C . PHE A 1 93 ? -4.579 4.875 -4.587 1.00 95.44 93 PHE A C 1
ATOM 701 O O . PHE A 1 93 ? -3.814 5.633 -5.183 1.00 95.44 93 PHE A O 1
ATOM 708 N N . VAL A 1 94 ? -4.195 3.684 -4.134 1.00 95.75 94 VAL A N 1
ATOM 709 C CA . VAL A 1 94 ? -2.897 3.080 -4.450 1.00 95.75 94 VAL A CA 1
ATOM 710 C C . VAL A 1 94 ? -3.132 1.949 -5.431 1.00 95.75 94 VAL A C 1
ATOM 712 O O . VAL A 1 94 ? -3.858 1.010 -5.111 1.00 95.75 94 VAL A O 1
ATOM 715 N N . ARG A 1 95 ? -2.464 1.993 -6.585 1.00 94.88 95 ARG A N 1
ATOM 716 C CA . ARG A 1 95 ? -2.394 0.875 -7.535 1.00 94.88 95 ARG A CA 1
ATOM 717 C C . ARG A 1 95 ? -0.991 0.299 -7.552 1.00 94.88 95 ARG A C 1
ATOM 719 O O . ARG A 1 95 ? -0.010 1.034 -7.610 1.00 94.88 95 ARG A O 1
ATOM 726 N N . VAL A 1 96 ? -0.881 -1.026 -7.527 1.00 91.56 96 VAL A N 1
ATOM 727 C CA . VAL A 1 96 ? 0.412 -1.713 -7.644 1.00 91.56 96 VAL A CA 1
ATOM 728 C C . VAL A 1 96 ? 0.681 -2.063 -9.101 1.00 91.56 96 VAL A C 1
ATOM 730 O O . VAL A 1 96 ? 0.026 -2.928 -9.675 1.00 91.56 96 VAL A O 1
ATOM 733 N N . VAL A 1 97 ? 1.684 -1.406 -9.679 1.00 86.50 97 VAL A N 1
ATOM 734 C CA . VAL A 1 97 ? 2.105 -1.572 -11.074 1.00 86.50 97 VAL A CA 1
ATOM 735 C C . VAL A 1 97 ? 3.146 -2.689 -11.186 1.00 86.50 97 VAL A C 1
ATOM 737 O O . VAL A 1 97 ? 3.869 -3.021 -10.237 1.00 86.50 97 VAL A O 1
ATOM 740 N N . GLY A 1 98 ? 3.188 -3.313 -12.361 1.00 69.94 98 GLY A N 1
ATOM 741 C CA . GLY A 1 98 ? 3.981 -4.506 -12.621 1.00 69.94 98 GLY A CA 1
ATOM 742 C C . GLY A 1 98 ? 3.193 -5.751 -12.238 1.00 69.94 98 GLY A C 1
ATOM 743 O O . GLY A 1 98 ? 3.295 -6.257 -11.114 1.00 69.94 98 GLY A O 1
ATOM 744 N N . LYS A 1 99 ? 2.400 -6.247 -13.197 1.00 49.94 99 LYS A N 1
ATOM 745 C CA . LYS A 1 99 ? 1.832 -7.594 -13.135 1.00 49.94 99 LYS A CA 1
ATOM 746 C C . LYS A 1 99 ? 2.982 -8.584 -12.954 1.00 49.94 99 LYS A C 1
ATOM 748 O O . LYS A 1 99 ? 3.973 -8.527 -13.679 1.00 49.94 99 LYS A O 1
ATOM 753 N N . LYS A 1 100 ? 2.819 -9.538 -12.040 1.00 45.41 100 LYS A N 1
ATOM 754 C CA . LYS A 1 100 ? 3.372 -10.860 -12.324 1.00 45.41 100 LYS A CA 1
ATOM 755 C C . LYS A 1 100 ? 2.547 -11.387 -13.500 1.00 45.41 100 LYS A C 1
ATOM 757 O O . LYS A 1 100 ? 1.318 -11.389 -13.400 1.00 45.41 100 LYS A O 1
ATOM 762 N N . ALA A 1 101 ? 3.217 -11.686 -14.612 1.00 38.53 101 ALA A N 1
ATOM 763 C CA . ALA A 1 101 ? 2.684 -12.629 -15.585 1.00 38.53 101 ALA A CA 1
ATOM 764 C C . ALA A 1 101 ? 2.375 -13.958 -14.879 1.00 38.53 101 ALA A C 1
ATOM 766 O O . ALA A 1 101 ? 3.095 -14.272 -13.895 1.00 38.53 101 ALA A O 1
#

pLDDT: mean 85.23, std 17.17, range [36.25, 96.81]